Protein AF-A0A929VHM8-F1 (afdb_monomer)

Foldseek 3Di:
DDAVVLVVVLLVLLVQCVVCLLPLVSLQVLLVVLVVCCVVQVVPYPDPSNLSNVLSVVSNCCNVVVNGDDRPCVSSD

Sequence (77 aa):
MKQDKQAILARGMIQMIRENADNSDVLEYLDSFAFSLARGLEDSSVVSWDDLASICDQRYYSLNNNNPVPLNVELLN

pLDDT: mean 89.17, std 7.79, range [61.38, 97.0]

Radius of gyration: 12.2 Å; Cα contacts (8 Å, |Δi|>4): 74; chains: 1; bounding box: 25×18×35 Å

Structure (mmCIF, N/CA/C/O backbone):
data_AF-A0A929VHM8-F1
#
_entry.id   AF-A0A929VHM8-F1
#
loop_
_atom_site.group_PDB
_atom_site.id
_atom_site.type_symbol
_atom_site.label_atom_id
_atom_site.label_alt_id
_atom_site.label_comp_id
_atom_site.label_asym_id
_atom_site.label_entity_id
_atom_site.label_seq_id
_atom_site.pdbx_PDB_ins_code
_atom_site.Cartn_x
_atom_site.Cartn_y
_atom_site.Cartn_z
_atom_site.occupancy
_atom_site.B_iso_or_equiv
_atom_site.auth_seq_id
_atom_site.auth_comp_id
_atom_site.auth_asym_id
_atom_site.auth_atom_id
_atom_site.pdbx_PDB_model_num
ATOM 1 N N . MET A 1 1 ? -6.750 -0.948 16.177 1.00 81.62 1 MET A N 1
ATOM 2 C CA . MET A 1 1 ? -6.053 0.364 16.056 1.00 81.62 1 MET A CA 1
ATOM 3 C C . MET A 1 1 ? -7.094 1.483 15.978 1.00 81.62 1 MET A C 1
ATOM 5 O O . MET A 1 1 ? -8.097 1.274 15.313 1.00 81.62 1 MET A O 1
ATOM 9 N N . LYS A 1 2 ? -6.910 2.642 16.640 1.00 90.88 2 LYS A N 1
ATOM 10 C CA . LYS A 1 2 ? -7.868 3.772 16.526 1.00 90.88 2 LYS A CA 1
ATOM 11 C C . LYS A 1 2 ? -7.958 4.270 15.078 1.00 90.88 2 LYS A C 1
ATOM 13 O O . LYS A 1 2 ? -6.926 4.305 14.414 1.00 90.88 2 LYS A O 1
ATOM 18 N N . GLN A 1 3 ? -9.146 4.684 14.635 1.00 88.19 3 GLN A N 1
ATOM 19 C CA . GLN A 1 3 ? -9.429 5.106 13.254 1.00 88.19 3 GLN A CA 1
ATOM 20 C C . GLN A 1 3 ? -8.437 6.162 12.740 1.00 88.19 3 GLN A C 1
ATOM 22 O O . GLN A 1 3 ? -7.808 5.959 11.708 1.00 88.19 3 GLN A O 1
ATOM 27 N N . ASP A 1 4 ? -8.180 7.210 13.522 1.00 91.19 4 ASP A N 1
ATOM 28 C CA . ASP A 1 4 ? -7.253 8.293 13.157 1.00 91.19 4 ASP A CA 1
ATOM 29 C C . ASP A 1 4 ? -5.828 7.776 12.902 1.00 91.19 4 ASP A C 1
ATOM 31 O O . ASP A 1 4 ? -5.134 8.234 11.998 1.00 91.19 4 ASP A O 1
ATOM 35 N N . LYS A 1 5 ? -5.398 6.766 13.670 1.00 93.56 5 LYS A N 1
ATOM 36 C CA . LYS A 1 5 ? -4.088 6.125 13.489 1.00 93.56 5 LYS A CA 1
ATOM 37 C C . LYS A 1 5 ? -4.051 5.261 12.230 1.00 93.56 5 LYS A C 1
ATOM 39 O O . LYS A 1 5 ? -3.020 5.236 11.568 1.00 93.56 5 LYS A O 1
ATOM 44 N N . GLN A 1 6 ? -5.161 4.594 11.893 1.00 93.06 6 GLN A N 1
ATOM 45 C CA . GLN A 1 6 ? -5.292 3.859 10.630 1.00 93.06 6 GLN A CA 1
ATOM 46 C C . GLN A 1 6 ? -5.156 4.819 9.446 1.00 93.06 6 GLN A C 1
ATOM 48 O O . GLN A 1 6 ? -4.349 4.576 8.558 1.00 93.06 6 GLN A O 1
ATOM 53 N N . ALA A 1 7 ? -5.862 5.951 9.483 1.00 91.75 7 ALA A N 1
ATOM 54 C CA . ALA A 1 7 ? -5.807 6.958 8.428 1.00 91.75 7 ALA A CA 1
ATOM 55 C C . ALA A 1 7 ? -4.408 7.582 8.268 1.00 91.75 7 ALA A C 1
ATOM 57 O O . ALA A 1 7 ? -3.942 7.770 7.145 1.00 91.75 7 ALA A O 1
ATOM 58 N N . ILE A 1 8 ? -3.714 7.883 9.373 1.00 94.88 8 ILE A N 1
ATOM 59 C CA . ILE A 1 8 ?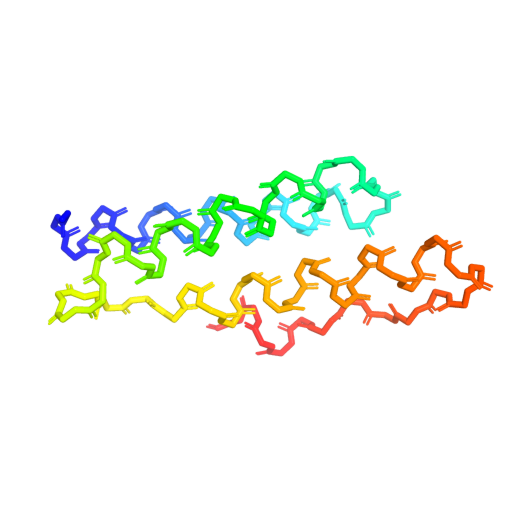 -2.332 8.393 9.331 1.00 94.88 8 ILE A CA 1
ATOM 60 C C . ILE A 1 8 ? -1.390 7.356 8.709 1.00 94.88 8 ILE A C 1
ATOM 62 O O . ILE A 1 8 ? -0.596 7.704 7.836 1.00 94.88 8 ILE A O 1
ATOM 66 N N . LEU A 1 9 ? -1.496 6.089 9.124 1.00 95.38 9 LEU A N 1
ATOM 67 C CA . LEU A 1 9 ? -0.666 5.014 8.583 1.00 95.38 9 LEU A CA 1
ATOM 68 C C . LEU A 1 9 ? -0.927 4.800 7.088 1.00 95.38 9 LEU A C 1
ATOM 70 O O . LEU A 1 9 ? 0.024 4.740 6.316 1.00 95.38 9 LEU A O 1
ATOM 74 N N . ALA A 1 10 ? -2.195 4.764 6.675 1.00 94.62 10 ALA A N 1
ATOM 75 C CA . ALA A 1 10 ? -2.582 4.612 5.276 1.00 94.62 10 ALA A CA 1
ATOM 76 C C . ALA A 1 10 ? -1.996 5.726 4.400 1.00 94.62 10 ALA A C 1
ATOM 78 O O . ALA A 1 10 ? -1.403 5.447 3.364 1.00 94.62 10 ALA A O 1
ATOM 79 N N . ARG A 1 11 ? -2.070 6.987 4.849 1.00 94.12 11 ARG A N 1
ATOM 80 C CA . ARG A 1 11 ? -1.453 8.122 4.141 1.00 94.12 11 ARG A CA 1
ATOM 81 C C . ARG A 1 11 ? 0.060 7.968 4.005 1.00 94.12 11 ARG A C 1
ATOM 83 O O . ARG A 1 11 ? 0.593 8.222 2.929 1.00 94.12 11 ARG A O 1
ATOM 90 N N . GLY A 1 12 ? 0.736 7.532 5.070 1.00 95.75 12 GLY A N 1
ATOM 91 C CA . GLY A 1 12 ? 2.172 7.256 5.033 1.00 95.75 12 GLY A CA 1
ATOM 92 C C . GLY A 1 12 ? 2.522 6.140 4.047 1.00 95.75 12 GLY A C 1
ATOM 93 O O . GLY A 1 12 ? 3.450 6.285 3.259 1.00 95.75 12 GLY A O 1
ATOM 94 N N . MET A 1 13 ? 1.741 5.058 4.030 1.00 95.50 13 MET A N 1
ATOM 95 C CA . MET A 1 13 ? 1.922 3.963 3.073 1.00 95.50 13 MET A CA 1
ATOM 96 C C . MET A 1 13 ? 1.695 4.419 1.634 1.00 95.50 13 MET A C 1
ATOM 98 O O . MET A 1 13 ? 2.546 4.168 0.791 1.00 95.50 13 MET A O 1
ATOM 102 N N . ILE A 1 14 ? 0.618 5.157 1.357 1.00 94.69 14 ILE A N 1
ATOM 103 C CA . ILE A 1 14 ? 0.344 5.719 0.026 1.00 94.69 14 ILE A CA 1
ATOM 104 C C . ILE A 1 14 ? 1.511 6.591 -0.454 1.00 94.69 14 ILE A C 1
ATOM 106 O O . ILE A 1 14 ? 1.912 6.503 -1.615 1.00 94.69 14 ILE A O 1
ATOM 110 N N . GLN A 1 15 ? 2.077 7.419 0.427 1.00 95.19 15 GLN A N 1
ATOM 111 C CA . GLN A 1 15 ? 3.250 8.220 0.091 1.00 95.19 15 GLN A CA 1
ATOM 112 C C . GLN A 1 15 ? 4.463 7.337 -0.233 1.00 95.19 15 GLN A C 1
ATOM 114 O O . GLN A 1 15 ? 5.084 7.541 -1.273 1.00 95.19 15 GLN A O 1
ATOM 119 N N . MET A 1 16 ?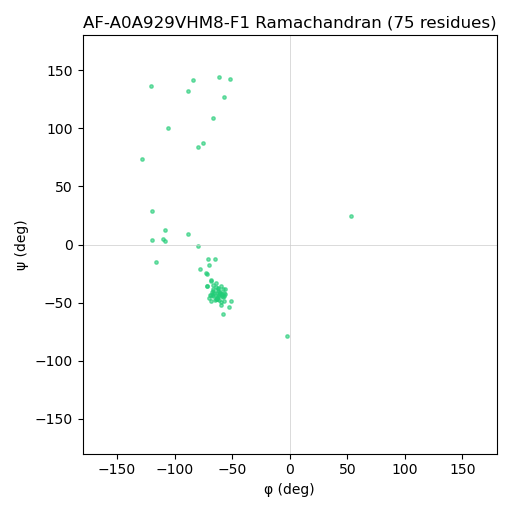 4.754 6.321 0.586 1.00 95.44 16 MET A N 1
ATOM 120 C CA . MET A 1 16 ? 5.860 5.391 0.324 1.00 95.44 16 MET A CA 1
ATOM 121 C C . MET A 1 16 ? 5.687 4.636 -0.999 1.00 95.44 16 MET A C 1
ATOM 123 O O . MET A 1 16 ? 6.658 4.517 -1.741 1.00 95.44 16 MET A O 1
ATOM 127 N N . ILE A 1 17 ? 4.468 4.187 -1.325 1.00 94.06 17 ILE A N 1
ATOM 128 C CA . ILE A 1 17 ? 4.145 3.534 -2.606 1.00 94.06 17 ILE A CA 1
ATOM 129 C C . ILE A 1 17 ? 4.458 4.473 -3.776 1.00 94.06 17 ILE A C 1
ATOM 131 O O . ILE A 1 17 ? 5.045 4.049 -4.767 1.00 94.06 17 ILE A O 1
ATOM 135 N N . ARG A 1 18 ? 4.086 5.756 -3.672 1.00 92.56 18 ARG A N 1
ATOM 136 C CA . ARG A 1 18 ? 4.347 6.757 -4.720 1.00 92.56 18 ARG A CA 1
ATOM 137 C C . ARG A 1 18 ? 5.839 7.044 -4.884 1.00 92.56 18 ARG A C 1
ATOM 139 O O . ARG A 1 18 ? 6.313 7.122 -6.011 1.00 92.56 18 ARG A O 1
ATOM 146 N N . GLU A 1 19 ? 6.564 7.201 -3.779 1.00 95.06 19 GLU A N 1
ATOM 147 C CA . GLU A 1 19 ? 7.999 7.518 -3.778 1.00 95.06 19 GLU A CA 1
ATOM 148 C C . GLU A 1 19 ? 8.874 6.340 -4.229 1.00 95.06 19 GLU A C 1
ATOM 150 O O . GLU A 1 19 ? 9.966 6.564 -4.740 1.00 95.06 19 GLU A O 1
ATOM 155 N N . ASN A 1 20 ? 8.392 5.105 -4.066 1.00 94.50 20 ASN A N 1
ATOM 156 C CA . ASN A 1 20 ? 9.132 3.873 -4.356 1.00 94.50 20 ASN A CA 1
ATOM 157 C C . ASN A 1 20 ? 8.435 3.024 -5.431 1.00 94.50 20 ASN A C 1
ATOM 159 O O . ASN A 1 20 ? 8.543 1.799 -5.437 1.00 94.50 20 ASN A O 1
ATOM 163 N N . ALA A 1 21 ? 7.695 3.661 -6.342 1.00 90.94 21 ALA A N 1
ATOM 164 C CA . ALA A 1 21 ? 6.892 2.969 -7.349 1.00 90.94 21 ALA A CA 1
ATOM 165 C C . ALA A 1 21 ? 7.725 2.151 -8.356 1.00 90.94 21 ALA A C 1
ATOM 167 O O . ALA A 1 21 ? 7.164 1.396 -9.146 1.00 90.94 21 ALA A O 1
ATOM 168 N N . ASP A 1 22 ? 9.039 2.324 -8.400 1.00 91.75 22 ASP A N 1
ATOM 169 C CA . ASP A 1 22 ? 9.995 1.590 -9.231 1.00 91.75 22 ASP A CA 1
ATOM 170 C C . ASP A 1 22 ? 10.883 0.626 -8.425 1.00 91.75 22 ASP A C 1
ATOM 172 O O . ASP A 1 22 ? 11.731 -0.051 -9.003 1.00 91.75 22 ASP A O 1
ATOM 176 N N . ASN A 1 23 ? 10.666 0.518 -7.112 1.00 93.94 23 ASN A N 1
ATOM 177 C CA . ASN A 1 23 ? 11.426 -0.353 -6.225 1.00 93.94 23 ASN A CA 1
ATOM 178 C C . ASN A 1 23 ? 10.593 -1.584 -5.833 1.00 93.94 23 ASN A C 1
ATOM 180 O O . ASN A 1 23 ? 9.741 -1.519 -4.945 1.00 93.94 23 ASN A O 1
ATOM 184 N N . SER A 1 24 ? 10.849 -2.712 -6.500 1.00 91.38 24 SER A N 1
ATOM 185 C CA . SER A 1 24 ? 10.130 -3.975 -6.286 1.00 91.38 24 SER A CA 1
ATOM 186 C C . SER A 1 24 ? 10.201 -4.463 -4.840 1.00 91.38 24 SER A C 1
ATOM 188 O O . SER A 1 24 ? 9.182 -4.876 -4.298 1.00 91.38 24 SER A O 1
ATOM 190 N N . ASP A 1 25 ? 11.359 -4.358 -4.189 1.00 94.44 25 ASP A N 1
ATOM 191 C CA . ASP A 1 25 ? 11.558 -4.883 -2.832 1.00 94.44 25 ASP A CA 1
ATOM 192 C C . ASP A 1 25 ? 10.707 -4.115 -1.812 1.00 94.44 25 ASP A C 1
ATOM 194 O O . ASP A 1 25 ? 10.117 -4.689 -0.894 1.00 94.44 25 ASP A O 1
ATOM 198 N N . VAL A 1 26 ? 10.597 -2.794 -1.994 1.00 95.25 26 VAL A N 1
ATOM 199 C CA . VAL A 1 26 ? 9.732 -1.951 -1.159 1.00 95.25 26 VAL A CA 1
ATOM 200 C C . VAL A 1 26 ? 8.262 -2.280 -1.403 1.00 95.25 26 VAL A C 1
ATOM 202 O O . VAL A 1 26 ? 7.489 -2.347 -0.449 1.00 95.25 26 VAL A O 1
ATOM 205 N N . LEU A 1 27 ? 7.866 -2.506 -2.656 1.00 94.50 27 LEU A N 1
ATOM 206 C CA . LEU A 1 27 ? 6.485 -2.844 -3.001 1.00 94.50 27 LEU A CA 1
ATOM 207 C C . LEU A 1 27 ? 6.074 -4.212 -2.443 1.00 94.50 27 LEU A C 1
ATOM 209 O O . LEU A 1 27 ? 5.006 -4.309 -1.849 1.00 94.50 27 LEU A O 1
ATOM 213 N N . GLU A 1 28 ? 6.928 -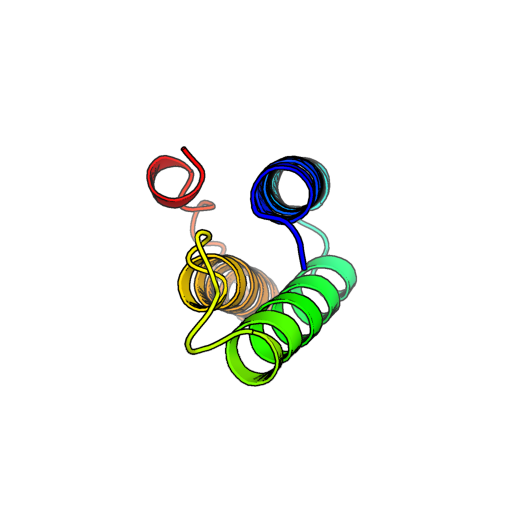5.231 -2.538 1.00 95.69 28 GLU A N 1
ATOM 214 C CA . GLU A 1 28 ? 6.684 -6.560 -1.954 1.00 95.69 28 GLU A CA 1
ATOM 215 C C . GLU A 1 28 ? 6.513 -6.491 -0.428 1.00 95.69 28 GLU A C 1
ATOM 217 O O . GLU A 1 28 ? 5.612 -7.106 0.154 1.00 95.69 28 GLU A O 1
ATOM 222 N N . TYR A 1 29 ? 7.343 -5.679 0.235 1.00 97.00 29 TYR A N 1
ATOM 223 C CA . TYR A 1 29 ? 7.205 -5.436 1.667 1.00 97.00 29 TYR A CA 1
ATOM 224 C C . TYR A 1 29 ? 5.879 -4.743 2.010 1.00 97.00 29 TYR A C 1
ATOM 226 O O . TYR A 1 29 ? 5.190 -5.152 2.948 1.00 97.00 29 TYR A O 1
ATOM 234 N N . LEU A 1 30 ? 5.521 -3.684 1.276 1.00 96.56 30 LEU A N 1
ATOM 235 C CA . LEU A 1 30 ? 4.301 -2.916 1.532 1.00 96.56 30 LEU A CA 1
ATOM 236 C C . LEU A 1 30 ? 3.037 -3.732 1.253 1.00 96.56 30 LEU A C 1
ATOM 238 O O . LEU A 1 30 ? 2.080 -3.593 2.015 1.00 96.56 30 LEU A O 1
ATOM 242 N N . ASP A 1 31 ? 3.060 -4.608 0.248 1.00 95.56 31 ASP A N 1
ATOM 243 C CA . ASP A 1 31 ? 2.015 -5.602 -0.006 1.00 95.56 31 ASP A CA 1
ATOM 244 C C . ASP A 1 31 ? 1.820 -6.518 1.210 1.00 95.56 31 ASP A C 1
ATOM 246 O O . ASP A 1 31 ? 0.775 -6.495 1.866 1.00 95.56 31 ASP A O 1
ATOM 250 N N . SER A 1 32 ? 2.878 -7.234 1.603 1.00 96.69 32 SER A N 1
ATOM 251 C CA . SER A 1 32 ? 2.844 -8.159 2.742 1.00 96.69 32 SER A CA 1
ATOM 252 C C . SER A 1 32 ? 2.394 -7.476 4.041 1.00 96.69 32 SER A C 1
ATOM 254 O O . SER A 1 32 ? 1.649 -8.048 4.850 1.00 96.69 32 SER A O 1
ATOM 256 N N . PHE A 1 33 ? 2.828 -6.232 4.257 1.00 96.81 33 PHE A N 1
ATOM 257 C CA . PHE A 1 33 ? 2.451 -5.442 5.422 1.00 96.81 33 PHE A CA 1
ATOM 258 C C . PHE A 1 33 ? 0.979 -5.007 5.380 1.00 96.81 33 PHE A C 1
ATOM 260 O O . PHE A 1 33 ? 0.270 -5.172 6.377 1.00 96.81 33 PHE A O 1
ATOM 267 N N . ALA A 1 34 ? 0.495 -4.504 4.240 1.00 95.62 34 ALA A N 1
ATOM 268 C CA . ALA A 1 34 ? -0.906 -4.136 4.048 1.00 95.62 34 ALA A CA 1
ATOM 269 C C . ALA A 1 34 ? -1.826 -5.354 4.210 1.00 95.62 34 ALA A C 1
ATOM 271 O O . ALA A 1 34 ? -2.802 -5.295 4.959 1.00 95.62 34 ALA A O 1
ATOM 272 N N . PHE A 1 35 ? -1.464 -6.492 3.619 1.00 94.94 35 PHE A N 1
ATOM 273 C CA . PHE A 1 35 ? -2.199 -7.744 3.771 1.00 94.94 35 PHE A CA 1
ATOM 274 C C . PHE A 1 35 ? -2.279 -8.190 5.240 1.00 94.94 35 PHE A C 1
ATOM 276 O O . PHE A 1 35 ? -3.342 -8.575 5.734 1.00 94.94 35 PHE A O 1
ATOM 283 N N . SER A 1 36 ? -1.176 -8.072 5.985 1.00 95.69 36 SER A N 1
ATOM 284 C CA . SER A 1 36 ? -1.151 -8.379 7.421 1.00 95.69 36 SER A CA 1
ATOM 285 C C . SER A 1 36 ? -2.078 -7.461 8.230 1.00 95.69 36 SER A C 1
ATOM 287 O O . SER A 1 36 ? -2.745 -7.920 9.159 1.00 95.69 36 SER A O 1
ATOM 289 N N . LEU A 1 37 ? -2.164 -6.174 7.873 1.00 94.44 37 LEU A N 1
ATOM 290 C CA . LEU A 1 37 ? -3.111 -5.235 8.484 1.00 94.44 37 LEU A CA 1
ATOM 291 C C . LEU A 1 37 ? -4.562 -5.586 8.147 1.00 94.44 37 LEU A C 1
ATOM 293 O O . LEU A 1 37 ? -5.404 -5.527 9.042 1.00 94.44 37 LEU A O 1
ATOM 297 N N . ALA A 1 38 ? -4.841 -5.992 6.905 1.00 92.69 38 ALA A N 1
ATOM 298 C CA . ALA A 1 38 ? -6.171 -6.417 6.474 1.00 92.69 38 ALA A CA 1
ATOM 299 C C . ALA A 1 38 ? -6.691 -7.572 7.339 1.00 9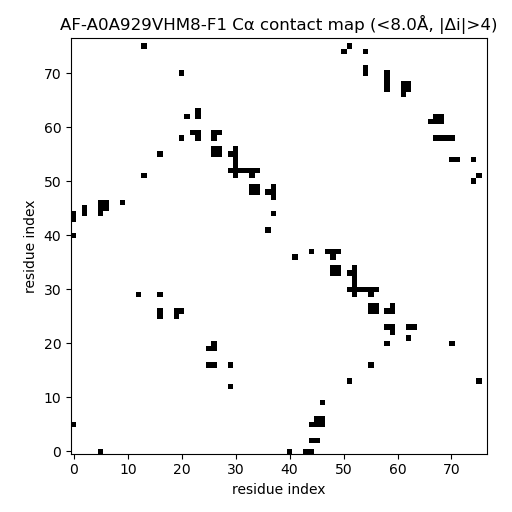2.69 38 ALA A C 1
ATOM 301 O O . ALA A 1 38 ? -7.780 -7.488 7.904 1.00 92.69 38 ALA A O 1
ATOM 302 N N . ARG A 1 39 ? -5.867 -8.607 7.536 1.00 93.38 39 ARG A N 1
ATOM 303 C CA . ARG A 1 39 ? -6.211 -9.768 8.373 1.00 93.38 39 ARG A CA 1
ATOM 304 C C . ARG A 1 39 ? -6.229 -9.440 9.868 1.00 93.38 39 ARG A C 1
ATOM 306 O O . ARG A 1 39 ? -7.042 -9.972 10.611 1.00 93.38 39 ARG A O 1
ATOM 313 N N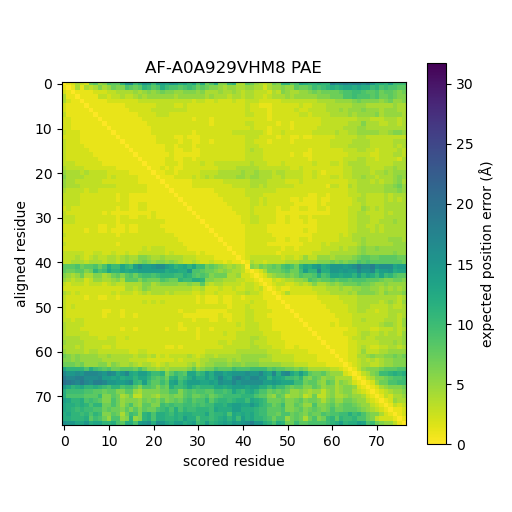 . GLY A 1 40 ? -5.334 -8.568 10.332 1.00 92.00 40 GLY A N 1
ATOM 314 C CA . GLY A 1 40 ? -5.226 -8.221 11.752 1.00 92.00 40 GLY A CA 1
ATOM 315 C C . GLY A 1 40 ? -6.292 -7.241 12.253 1.00 92.00 40 GLY A C 1
ATOM 316 O O . GLY A 1 40 ? -6.516 -7.153 13.462 1.00 92.00 40 GLY A O 1
ATOM 317 N N . LEU A 1 41 ? -6.914 -6.469 11.358 1.00 89.38 41 LEU A N 1
ATOM 318 C CA . LEU A 1 41 ? -7.877 -5.421 11.710 1.00 89.38 41 LEU A CA 1
ATOM 319 C C . LEU A 1 41 ? -9.292 -5.675 11.197 1.00 89.38 41 LEU A C 1
ATOM 321 O O . LEU A 1 41 ? -10.174 -4.984 11.701 1.00 89.38 41 LEU A O 1
ATOM 325 N N . GLU A 1 42 ? -9.470 -6.604 10.252 1.00 78.44 42 GLU A N 1
ATOM 326 C CA . GLU A 1 42 ? -10.693 -7.027 9.541 1.00 78.44 42 GLU A CA 1
ATOM 327 C C . GLU A 1 42 ? -11.988 -6.324 10.001 1.00 78.44 42 GLU A C 1
ATOM 329 O O . GLU A 1 42 ? -12.381 -5.322 9.407 1.00 78.44 42 GLU A O 1
ATOM 334 N N . ASP A 1 43 ? -12.588 -6.730 11.123 1.00 77.00 43 ASP A N 1
ATOM 335 C CA . ASP A 1 43 ? -13.890 -6.214 11.594 1.00 77.00 43 ASP A CA 1
ATOM 336 C C . ASP A 1 43 ? -13.895 -4.759 12.115 1.00 77.00 43 ASP A C 1
ATOM 338 O O . ASP A 1 43 ? -14.942 -4.168 12.377 1.00 77.00 43 ASP A O 1
ATOM 342 N N . SER A 1 44 ? -12.722 -4.170 12.333 1.00 82.69 44 SER A N 1
ATOM 343 C CA . SER A 1 44 ? -12.531 -2.866 12.985 1.00 82.69 44 SER A CA 1
ATOM 344 C C . SER A 1 44 ? -11.847 -1.831 12.095 1.00 82.69 44 SER A C 1
ATOM 346 O O . SER A 1 44 ? -11.504 -0.729 12.558 1.00 82.69 44 SER A O 1
ATOM 348 N N . 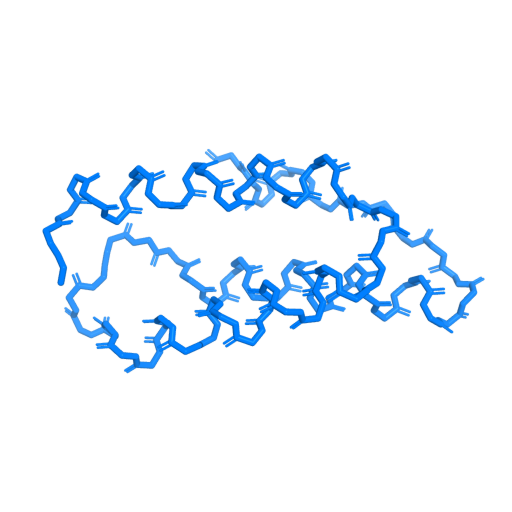SER A 1 45 ? -11.577 -2.187 10.839 1.00 87.88 45 SER A N 1
ATOM 349 C CA . SER A 1 45 ? -10.822 -1.318 9.958 1.00 87.88 45 SER A CA 1
ATOM 350 C C . SER A 1 45 ? -11.688 -0.263 9.277 1.00 87.88 45 SER A C 1
ATOM 352 O O . SER A 1 45 ? -12.819 -0.512 8.883 1.00 87.88 45 SER A O 1
ATOM 354 N N . VAL A 1 46 ? -11.133 0.941 9.146 1.00 87.25 46 VAL A N 1
ATOM 355 C CA . VAL A 1 46 ? -11.714 2.045 8.358 1.00 87.25 46 VAL A CA 1
ATOM 356 C C . VAL A 1 46 ? -10.906 2.348 7.099 1.00 87.25 46 VAL A C 1
ATOM 358 O O . VAL A 1 46 ? -11.180 3.321 6.405 1.00 87.25 46 VAL A O 1
ATOM 361 N N . VAL A 1 47 ? -9.877 1.547 6.838 1.00 89.69 47 VAL A N 1
ATOM 362 C CA . VAL A 1 47 ? -9.003 1.647 5.673 1.00 89.69 47 VAL A CA 1
ATOM 363 C C . VAL A 1 47 ? -9.110 0.332 4.920 1.00 89.69 47 VAL A C 1
ATOM 365 O O . VAL A 1 47 ? -9.070 -0.734 5.532 1.00 89.69 47 VAL A O 1
ATOM 368 N N . SER A 1 48 ? -9.208 0.407 3.597 1.00 90.94 48 SER A N 1
ATOM 369 C CA . SER A 1 48 ? -9.175 -0.778 2.746 1.00 90.94 48 SER A CA 1
ATOM 370 C C . SER A 1 48 ? -7.729 -1.242 2.549 1.00 90.94 48 SER A C 1
ATOM 372 O O . SER A 1 48 ? -7.046 -0.853 1.604 1.00 90.94 48 SER A O 1
ATOM 374 N N . TRP A 1 49 ? -7.211 -2.016 3.504 1.00 93.81 49 TRP A N 1
ATOM 375 C CA . TRP A 1 49 ? -5.830 -2.505 3.443 1.00 93.81 49 TRP A CA 1
ATOM 376 C C . TRP A 1 49 ? -5.613 -3.529 2.324 1.00 93.81 49 TRP A C 1
ATOM 378 O O . TRP A 1 49 ? -4.524 -3.562 1.761 1.00 93.81 49 TRP A O 1
ATOM 388 N N . ASP A 1 50 ? -6.633 -4.319 1.970 1.00 92.62 50 ASP A N 1
ATOM 389 C CA . ASP A 1 50 ? -6.555 -5.255 0.838 1.00 92.62 50 ASP A CA 1
ATOM 390 C C . ASP A 1 50 ? -6.379 -4.519 -0.503 1.00 92.62 50 ASP A C 1
ATOM 392 O O . ASP A 1 50 ? -5.657 -5.002 -1.377 1.00 92.62 50 ASP A O 1
ATOM 396 N N . ASP A 1 51 ? -6.961 -3.324 -0.656 1.00 91.75 51 ASP A N 1
ATOM 397 C CA . ASP A 1 51 ? -6.750 -2.504 -1.855 1.00 91.75 51 ASP A CA 1
ATOM 398 C C . ASP A 1 51 ? -5.307 -1.991 -1.918 1.00 91.75 51 ASP A C 1
ATOM 400 O O . ASP A 1 51 ? -4.662 -2.071 -2.963 1.00 91.75 51 ASP A O 1
ATOM 404 N N . LEU A 1 52 ? -4.760 -1.521 -0.790 1.00 92.56 52 LEU A N 1
ATOM 405 C CA . LEU A 1 52 ? -3.360 -1.088 -0.721 1.00 92.56 52 LEU A CA 1
ATOM 406 C C . LEU A 1 52 ? -2.387 -2.238 -1.012 1.00 92.56 52 LEU A C 1
ATOM 408 O O . LEU A 1 52 ? -1.404 -2.024 -1.723 1.00 92.56 52 LEU A O 1
ATOM 412 N N . ALA A 1 53 ? -2.675 -3.437 -0.500 1.00 92.81 53 ALA A N 1
ATOM 413 C CA . ALA A 1 53 ? -1.920 -4.652 -0.794 1.00 92.81 53 ALA A CA 1
ATOM 414 C C . ALA A 1 53 ? -1.942 -4.953 -2.301 1.00 92.81 53 ALA A C 1
ATOM 416 O O . ALA A 1 53 ? -0.903 -4.992 -2.959 1.00 92.81 53 ALA A O 1
ATOM 417 N N . SER A 1 54 ? -3.143 -4.987 -2.883 1.00 91.62 54 SER A N 1
ATOM 418 C CA . SER A 1 54 ? -3.354 -5.259 -4.308 1.00 91.62 54 SER A CA 1
ATOM 419 C C . SER A 1 54 ? -2.629 -4.272 -5.228 1.00 91.62 54 SER A C 1
ATOM 421 O O . SER A 1 54 ? -2.101 -4.670 -6.264 1.00 91.62 54 SER A O 1
ATOM 423 N N . ILE A 1 5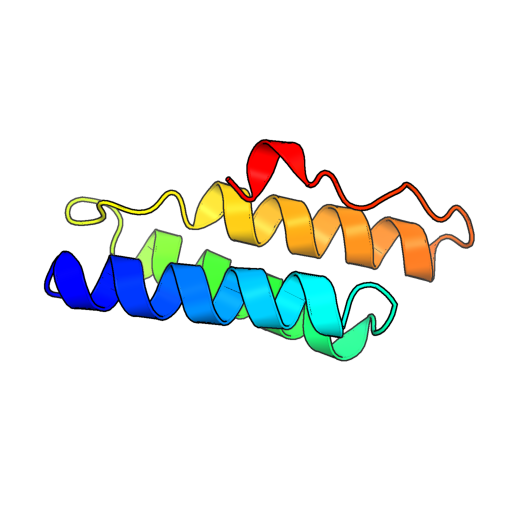5 ? -2.574 -2.982 -4.876 1.00 91.44 55 ILE A N 1
ATOM 424 C CA . ILE A 1 55 ? -1.842 -1.972 -5.661 1.00 91.44 55 ILE A CA 1
ATOM 425 C C . ILE A 1 55 ? -0.333 -2.248 -5.645 1.00 91.44 55 ILE A C 1
ATOM 427 O O . ILE A 1 55 ? 0.328 -2.119 -6.680 1.00 91.44 55 ILE A O 1
ATOM 431 N N . CYS A 1 56 ? 0.210 -2.619 -4.484 1.00 92.38 56 CYS A N 1
ATOM 432 C CA . CYS A 1 56 ? 1.622 -2.961 -4.341 1.00 92.38 56 CYS A CA 1
ATOM 433 C C . CYS A 1 56 ? 1.965 -4.218 -5.147 1.00 92.38 56 CYS A C 1
ATOM 435 O O . CYS A 1 56 ? 2.903 -4.186 -5.944 1.00 92.38 56 CYS A O 1
ATOM 437 N N . ASP A 1 57 ? 1.154 -5.268 -5.013 1.00 91.69 57 ASP A N 1
ATOM 438 C CA . ASP A 1 57 ? 1.307 -6.542 -5.718 1.00 91.69 57 ASP A CA 1
ATOM 439 C C . ASP A 1 57 ? 1.258 -6.372 -7.247 1.00 91.69 57 ASP A C 1
ATOM 441 O O . ASP A 1 57 ? 2.169 -6.773 -7.977 1.00 91.69 57 ASP A O 1
ATOM 445 N N . GLN A 1 58 ? 0.247 -5.657 -7.755 1.00 90.44 58 GLN A N 1
ATOM 446 C CA . GLN A 1 58 ? 0.132 -5.352 -9.184 1.00 90.44 58 GLN A CA 1
ATOM 447 C C . GLN A 1 58 ? 1.366 -4.619 -9.710 1.00 90.44 58 GLN A C 1
ATOM 449 O O . GLN A 1 58 ? 1.875 -4.934 -10.793 1.00 90.44 58 GLN A O 1
ATOM 454 N N . ARG A 1 59 ? 1.858 -3.628 -8.956 1.00 90.38 59 ARG A N 1
ATOM 455 C CA . ARG A 1 59 ? 3.016 -2.844 -9.378 1.00 90.38 59 ARG A CA 1
ATOM 456 C C . ARG A 1 59 ? 4.292 -3.680 -9.351 1.00 90.38 59 ARG A C 1
ATOM 458 O O . ARG A 1 59 ? 5.038 -3.626 -10.332 1.00 90.38 59 ARG A O 1
ATOM 465 N N . TYR A 1 60 ? 4.495 -4.468 -8.295 1.00 90.94 60 TYR A N 1
ATOM 466 C CA . TYR A 1 60 ? 5.592 -5.425 -8.150 1.00 90.94 60 TYR A CA 1
ATOM 467 C C . TYR A 1 60 ? 5.668 -6.373 -9.350 1.00 90.94 60 TYR A C 1
ATOM 469 O O . TYR A 1 60 ? 6.689 -6.422 -10.040 1.00 90.94 60 TYR A O 1
ATOM 477 N N . TYR A 1 61 ? 4.563 -7.050 -9.679 1.00 89.44 61 TYR A N 1
ATOM 478 C CA . TYR A 1 61 ? 4.528 -7.963 -10.821 1.00 89.44 61 TYR A CA 1
ATOM 479 C C . TYR A 1 61 ? 4.791 -7.255 -12.147 1.00 89.44 61 TYR A C 1
ATOM 481 O O . TYR A 1 61 ? 5.459 -7.816 -13.015 1.00 89.44 61 TYR A O 1
ATOM 489 N N . SER A 1 62 ? 4.302 -6.025 -12.330 1.00 88.00 62 SER A N 1
ATOM 490 C CA . SER A 1 62 ? 4.552 -5.285 -13.572 1.00 88.00 62 SER A CA 1
ATOM 491 C C . SER A 1 62 ? 6.043 -4.965 -13.767 1.00 88.00 62 SER A C 1
ATOM 493 O O . SER A 1 62 ? 6.550 -5.052 -14.888 1.00 88.00 62 SER A O 1
ATOM 495 N N . LEU A 1 63 ? 6.761 -4.656 -12.678 1.00 88.00 63 LEU A N 1
ATOM 496 C CA . LEU A 1 63 ? 8.208 -4.423 -12.703 1.00 88.00 63 LEU A CA 1
ATOM 497 C C . LEU A 1 63 ? 8.969 -5.721 -12.999 1.00 88.00 63 LEU A C 1
ATOM 499 O O . LEU A 1 63 ? 9.795 -5.755 -13.911 1.00 88.00 63 LEU A O 1
ATOM 503 N N . ASN A 1 64 ? 8.638 -6.803 -12.293 1.00 87.94 64 ASN A N 1
ATOM 504 C CA . ASN A 1 64 ? 9.358 -8.074 -12.406 1.00 87.94 64 ASN A CA 1
ATOM 505 C C . ASN A 1 64 ? 9.088 -8.819 -13.722 1.00 87.94 64 ASN A C 1
ATOM 507 O O . ASN A 1 64 ? 9.941 -9.570 -14.192 1.00 87.94 64 ASN A O 1
ATOM 511 N N . ASN A 1 65 ? 7.942 -8.576 -14.363 1.00 86.69 65 ASN A N 1
ATOM 512 C CA . ASN A 1 65 ? 7.592 -9.187 -15.647 1.00 86.69 65 ASN A CA 1
ATOM 513 C C . ASN A 1 65 ? 8.092 -8.395 -16.872 1.00 86.69 65 ASN A C 1
ATOM 515 O O . ASN A 1 65 ? 7.705 -8.720 -17.994 1.00 86.69 65 ASN A O 1
ATOM 519 N N . ASN A 1 66 ? 8.929 -7.359 -16.693 1.00 78.56 66 ASN A N 1
ATOM 520 C CA . ASN A 1 66 ? 9.383 -6.448 -17.759 1.00 78.56 66 ASN A CA 1
ATOM 521 C C . ASN A 1 66 ? 8.234 -5.813 -18.574 1.00 78.56 66 ASN A C 1
ATOM 523 O O . ASN A 1 66 ? 8.423 -5.414 -19.724 1.00 78.56 66 ASN A O 1
ATOM 527 N N . ASN A 1 67 ? 7.040 -5.706 -17.984 1.00 78.62 67 ASN A N 1
ATOM 528 C CA . ASN A 1 67 ? 5.874 -5.072 -18.590 1.00 78.62 67 ASN A CA 1
ATOM 529 C C . ASN A 1 67 ? 5.305 -4.034 -17.614 1.00 78.62 67 ASN A C 1
ATOM 531 O O . ASN A 1 67 ? 4.291 -4.297 -16.960 1.00 78.62 67 ASN A O 1
ATOM 535 N N . PRO A 1 68 ? 5.984 -2.884 -17.458 1.00 72.94 68 PRO A N 1
ATOM 536 C CA . PRO A 1 68 ? 5.636 -1.911 -16.439 1.00 72.94 68 PRO A CA 1
ATOM 537 C C . PRO A 1 68 ? 4.273 -1.286 -16.745 1.00 72.94 68 PRO A C 1
ATOM 539 O O . PRO A 1 68 ? 4.129 -0.470 -17.655 1.00 72.94 68 PRO A O 1
ATOM 542 N N . VAL A 1 69 ? 3.274 -1.643 -15.943 1.00 78.81 69 VAL A N 1
ATOM 543 C CA . VAL A 1 69 ? 1.946 -1.026 -15.961 1.00 78.81 69 VAL A CA 1
ATOM 544 C C . VAL A 1 69 ? 1.980 0.170 -15.012 1.00 78.81 69 VAL A C 1
ATOM 546 O O . VAL A 1 69 ? 2.491 0.028 -13.895 1.00 78.81 69 VAL A O 1
ATOM 549 N N . PRO A 1 70 ? 1.487 1.354 -15.417 1.00 78.50 70 PRO A N 1
ATOM 550 C CA . PRO A 1 70 ? 1.454 2.522 -14.546 1.00 78.50 70 PRO A CA 1
ATOM 551 C C . PRO A 1 70 ? 0.790 2.216 -13.202 1.00 78.50 70 PRO A C 1
ATOM 553 O O . PRO A 1 70 ? -0.197 1.484 -13.142 1.00 78.50 70 PRO A O 1
ATOM 556 N N . LEU A 1 71 ? 1.323 2.804 -12.129 1.00 80.25 71 LEU A N 1
ATOM 557 C CA . LEU A 1 71 ? 0.701 2.736 -10.812 1.00 80.25 71 LEU A CA 1
ATOM 558 C C . LEU A 1 71 ? -0.725 3.293 -10.900 1.00 80.25 71 LEU A C 1
ATOM 560 O O . LEU A 1 71 ? -0.922 4.418 -11.370 1.00 80.25 71 LEU A O 1
ATOM 564 N N . ASN A 1 72 ? -1.709 2.526 -10.432 1.00 76.94 72 ASN A N 1
ATOM 565 C CA . ASN A 1 72 ? -3.092 2.979 -10.412 1.00 76.94 72 ASN A CA 1
ATOM 566 C C . ASN A 1 72 ? -3.305 3.985 -9.270 1.00 76.94 72 ASN A C 1
ATOM 568 O O . ASN A 1 72 ? -3.666 3.635 -8.149 1.00 76.94 72 ASN A O 1
ATOM 572 N N . VAL A 1 73 ? -3.043 5.255 -9.568 1.00 74.44 73 VAL A N 1
ATOM 573 C CA . VAL A 1 73 ? -3.148 6.367 -8.615 1.00 74.44 73 VAL A CA 1
ATOM 574 C C . VAL A 1 73 ? -4.583 6.710 -8.221 1.00 74.44 73 VAL A C 1
ATOM 576 O O . VAL A 1 73 ? -4.771 7.354 -7.192 1.00 74.44 73 VAL A O 1
ATOM 579 N N . GLU A 1 74 ? -5.586 6.280 -8.990 1.00 73.88 74 GLU A N 1
ATOM 580 C CA . GLU A 1 74 ? -6.999 6.503 -8.655 1.00 73.88 74 GLU A CA 1
ATOM 581 C C . GLU A 1 74 ? -7.420 5.695 -7.426 1.00 73.88 74 GLU A C 1
ATOM 583 O O . GLU A 1 74 ? -8.221 6.173 -6.631 1.00 73.88 74 GLU A O 1
ATOM 588 N N . LEU A 1 75 ? -6.808 4.525 -7.224 1.00 67.31 75 LEU A N 1
ATOM 589 C CA . LEU A 1 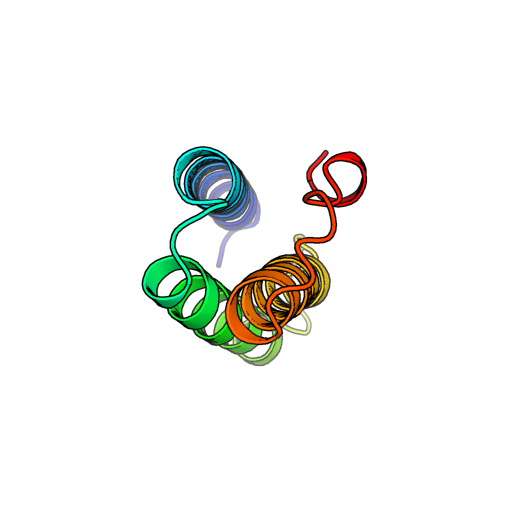75 ? -7.017 3.674 -6.051 1.00 67.31 75 LEU A CA 1
ATOM 590 C C . LEU A 1 75 ? -6.223 4.140 -4.812 1.00 67.31 75 LEU A C 1
ATOM 592 O O . LEU A 1 75 ? -6.305 3.522 -3.756 1.00 67.31 75 LEU A O 1
ATOM 596 N N . LEU A 1 76 ? -5.438 5.219 -4.935 1.00 67.75 76 LEU A N 1
ATOM 597 C CA . LEU A 1 76 ? -4.606 5.793 -3.869 1.00 67.75 76 LEU A CA 1
ATOM 598 C C . LEU A 1 76 ? -5.144 7.138 -3.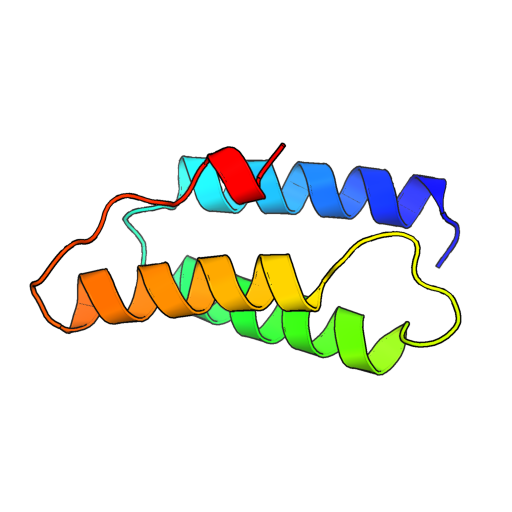335 1.00 67.75 76 LEU A C 1
ATOM 600 O O . LEU A 1 76 ? -4.397 7.857 -2.663 1.00 67.75 76 LEU A O 1
ATOM 604 N N . ASN A 1 77 ? -6.383 7.514 -3.671 1.00 61.38 77 ASN A N 1
ATOM 605 C CA . ASN A 1 77 ? -7.053 8.755 -3.245 1.00 61.38 77 ASN A CA 1
ATOM 606 C C . ASN A 1 77 ? -8.226 8.474 -2.302 1.00 61.38 77 ASN A C 1
ATOM 608 O O . ASN A 1 77 ? -8.552 9.399 -1.522 1.00 61.38 77 ASN A O 1
#

Solvent-accessible surface area (backbone atoms only — not comparable to full-atom values): 4374 Å² total; per-residue (Å²): 122,59,62,72,58,51,54,52,50,50,54,52,48,50,48,50,50,66,77,37,69,85,39,49,72,60,22,53,50,48,14,56,50,24,42,51,48,32,72,74,35,59,97,69,55,90,63,71,26,56,59,55,11,49,53,23,46,55,39,29,50,16,57,76,67,78,52,74,57,80,77,71,60,80,84,69,114

Secondary structure (DSSP, 8-state):
--HHHHHHHHHHHHHHHHHTTT-HHHHHHHHHHHHHHHHHHGGG-SS-HHHHHHHHHHHHHHHHTT--PPP-GGGG-

Mean predicted aligned error: 4.11 Å